Protein AF-A0A235G9Q4-F1 (afdb_monomer)

Foldseek 3Di:
DDDPDDPDPDVPVVVVVVVVVVVLVVVLVVVLVVVCVVCVVVVHDDDPLNSVLSSCCSVVVDPPVRSVVVVCVVVVD

Mean predicted aligned error: 11.97 Å

Radius of gyration: 20.52 Å; Cα contacts (8 Å, |Δi|>4): 25; chains: 1; bounding box: 66×41×32 Å

pLDDT: mean 78.46, std 21.31, range [33.66, 96.31]

Sequence (77 aa):
MNAIECIAGEGFMTKAHKVTTRTASRGVEESVQFATAGVRLAGGTVTEADKAATRRVLTGVSTAEQELAAFRQELGL

Solvent-accessible surface area (backbone atoms only — not comparable to full-atom values): 4660 Å² total; per-residue (Å²): 134,85,85,87,74,81,83,79,86,65,73,59,64,58,49,49,51,53,48,53,51,51,52,52,53,49,52,48,52,53,49,51,50,52,54,49,49,54,41,43,74,72,73,45,86,83,55,72,66,56,53,52,51,51,50,33,36,75,70,65,77,40,51,68,68,56,53,50,51,53,52,30,52,76,72,75,98

Secondary structure (DSSP, 8-state):
--------TTHHHHHHHHHHHHHHHHHHHHHHHHHHHHHHHTT----HHHHHHHHHHHTTSS-HHHHHHHHHHHTT-

Structure (mmCIF, N/CA/C/O backbone):
data_AF-A0A235G9Q4-F1
#
_entry.id   AF-A0A235G9Q4-F1
#
loop_
_atom_site.group_PDB
_atom_site.id
_atom_site.type_symbol
_atom_site.label_atom_id
_atom_site.label_alt_id
_atom_site.label_comp_id
_atom_site.label_asym_id
_atom_site.label_entity_id
_atom_site.label_seq_id
_atom_site.pdbx_PDB_ins_code
_atom_site.Cartn_x
_atom_site.Cartn_y
_atom_site.Cartn_z
_atom_site.occupancy
_atom_site.B_iso_or_equiv
_atom_site.auth_seq_id
_atom_site.auth_comp_id
_atom_site.auth_asym_id
_atom_site.auth_atom_id
_atom_site.pdbx_PDB_model_num
ATOM 1 N N . MET A 1 1 ? 54.181 28.674 -16.743 1.00 33.66 1 MET A N 1
ATOM 2 C CA . MET A 1 1 ? 53.922 27.338 -16.160 1.00 33.66 1 MET A CA 1
ATOM 3 C C . MET A 1 1 ? 52.530 27.376 -15.542 1.00 33.66 1 MET A C 1
ATOM 5 O O . MET A 1 1 ? 52.178 28.397 -14.974 1.00 33.66 1 MET A O 1
ATOM 9 N N . ASN A 1 2 ? 51.725 26.350 -15.821 1.00 35.75 2 ASN A N 1
ATOM 10 C CA . ASN A 1 2 ? 50.265 26.397 -15.988 1.00 35.75 2 ASN A CA 1
ATOM 11 C C . ASN A 1 2 ? 49.443 26.776 -14.743 1.00 35.75 2 ASN A C 1
ATOM 13 O O . ASN A 1 2 ? 49.634 26.203 -13.674 1.00 35.75 2 ASN A O 1
ATOM 17 N N . ALA A 1 3 ? 48.472 27.673 -14.940 1.00 36.41 3 ALA A N 1
ATOM 18 C CA . ALA A 1 3 ? 47.390 27.946 -14.004 1.00 36.41 3 ALA A CA 1
ATOM 19 C C . ALA A 1 3 ? 46.331 26.837 -14.117 1.00 36.41 3 ALA A C 1
ATOM 21 O O . ALA A 1 3 ? 45.666 26.695 -15.142 1.00 36.41 3 ALA A O 1
ATOM 22 N N . ILE A 1 4 ? 46.207 26.025 -13.069 1.00 48.47 4 ILE A N 1
ATOM 23 C CA . ILE A 1 4 ? 45.055 25.152 -12.841 1.00 48.47 4 ILE A CA 1
ATOM 24 C C . ILE A 1 4 ? 44.061 26.002 -12.050 1.00 48.47 4 ILE A C 1
ATOM 26 O O . ILE A 1 4 ? 44.070 25.987 -10.823 1.00 48.47 4 ILE A O 1
ATOM 30 N N . GLU A 1 5 ? 43.250 26.801 -12.739 1.00 44.38 5 GLU A N 1
ATOM 31 C CA . GLU A 1 5 ? 42.161 27.543 -12.104 1.00 44.38 5 GLU A CA 1
ATOM 32 C C . GLU A 1 5 ? 40.820 26.876 -12.419 1.00 44.38 5 GLU A C 1
ATOM 34 O O . GLU A 1 5 ? 40.320 26.889 -13.541 1.00 44.38 5 GLU A O 1
ATOM 39 N N . CYS A 1 6 ? 40.300 26.225 -11.376 1.00 38.78 6 CYS A N 1
ATOM 40 C CA . CYS A 1 6 ? 38.896 26.126 -10.990 1.00 38.78 6 CYS A CA 1
ATOM 41 C C . CYS A 1 6 ? 37.851 26.242 -12.110 1.00 38.78 6 CYS A C 1
ATOM 43 O O . CYS A 1 6 ? 37.285 27.306 -12.356 1.00 38.78 6 CYS A O 1
ATOM 45 N N . ILE A 1 7 ? 37.471 25.097 -12.681 1.00 48.88 7 ILE A N 1
ATOM 46 C CA . ILE A 1 7 ? 36.175 24.970 -13.350 1.00 48.88 7 ILE A CA 1
ATOM 47 C C . ILE A 1 7 ? 35.105 24.941 -12.254 1.00 48.88 7 ILE A C 1
ATOM 49 O O . ILE A 1 7 ? 34.971 23.966 -11.515 1.00 48.88 7 ILE A O 1
ATOM 53 N N . ALA A 1 8 ? 34.391 26.060 -12.146 1.00 43.84 8 ALA A N 1
ATOM 54 C CA . ALA A 1 8 ? 33.296 26.323 -11.227 1.00 43.84 8 ALA A CA 1
ATOM 55 C C . ALA A 1 8 ? 32.310 25.144 -11.118 1.00 43.84 8 ALA A C 1
ATOM 57 O O . ALA A 1 8 ? 31.589 24.790 -12.058 1.00 43.84 8 ALA A O 1
ATOM 58 N N . GLY A 1 9 ? 32.275 24.543 -9.930 1.00 45.69 9 GLY A N 1
ATOM 59 C CA . GLY A 1 9 ? 31.264 23.584 -9.525 1.00 45.69 9 GLY A CA 1
ATOM 60 C C . GLY A 1 9 ? 29.971 24.294 -9.143 1.00 45.69 9 GLY A C 1
ATOM 61 O O . GLY A 1 9 ? 29.835 24.734 -8.016 1.00 45.69 9 GLY A O 1
ATOM 62 N N . GLU A 1 10 ? 29.005 24.351 -10.060 1.00 47.34 10 GLU A N 1
ATOM 63 C CA . GLU A 1 10 ? 27.601 24.671 -9.717 1.00 47.34 10 GLU A CA 1
ATOM 64 C C . GLU A 1 10 ? 26.577 23.977 -10.642 1.00 47.34 10 GLU A C 1
ATOM 66 O O . GLU A 1 10 ? 25.456 23.664 -10.237 1.00 47.34 10 GLU A O 1
ATOM 71 N N . GLY A 1 11 ? 26.971 23.609 -11.868 1.00 41.16 11 GLY A N 1
ATOM 72 C CA . GLY A 1 11 ? 26.090 22.915 -12.821 1.00 41.16 11 GLY A CA 1
ATOM 73 C C . GLY A 1 11 ? 26.079 21.380 -12.740 1.00 41.16 11 GLY A C 1
ATOM 74 O O . GLY A 1 11 ? 25.184 20.747 -13.304 1.00 41.16 11 GLY A O 1
ATOM 75 N N . PHE A 1 12 ? 27.065 20.760 -12.081 1.00 44.53 12 PHE A N 1
ATOM 76 C CA . PHE A 1 12 ? 27.208 19.296 -12.047 1.00 44.53 12 PHE A CA 1
ATOM 77 C C . PHE A 1 12 ? 26.515 18.662 -10.830 1.00 44.53 12 PHE A C 1
ATOM 79 O O . PHE A 1 12 ? 25.817 17.660 -10.981 1.00 44.53 12 PHE A O 1
ATOM 86 N N . MET A 1 13 ? 26.603 19.282 -9.644 1.00 41.16 13 MET A N 1
ATOM 87 C CA . MET A 1 13 ? 25.940 18.779 -8.427 1.00 41.16 13 MET A CA 1
ATOM 88 C C . MET A 1 13 ? 24.411 18.864 -8.503 1.00 41.16 13 MET A C 1
ATOM 90 O O . MET A 1 13 ? 23.721 17.940 -8.081 1.00 41.16 13 MET A O 1
ATOM 94 N N . THR A 1 14 ? 23.866 19.923 -9.104 1.00 47.44 14 THR A N 1
ATOM 95 C CA . THR A 1 14 ? 22.415 20.089 -9.292 1.00 47.44 14 THR A CA 1
ATOM 96 C C . THR A 1 14 ? 21.840 19.066 -10.273 1.00 47.44 14 THR A C 1
ATOM 98 O O . THR A 1 14 ? 20.774 18.496 -10.028 1.00 47.44 14 THR A O 1
ATOM 101 N N . LYS A 1 15 ? 22.557 18.759 -11.362 1.00 44.88 15 LYS A N 1
ATOM 102 C CA . LYS A 1 15 ? 22.157 17.710 -12.314 1.00 44.88 15 LYS A CA 1
ATOM 103 C C . LYS A 1 15 ? 22.296 16.315 -11.717 1.00 44.88 15 LY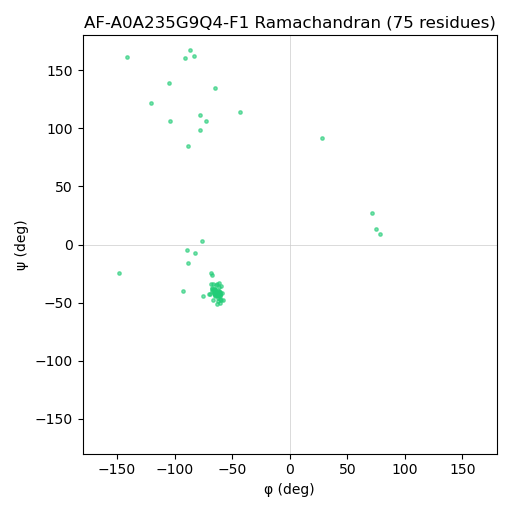S A C 1
ATOM 105 O O . LYS A 1 15 ? 21.374 15.521 -11.872 1.00 44.88 15 LYS A O 1
ATOM 110 N N . ALA A 1 16 ? 23.387 16.032 -11.004 1.00 51.66 16 ALA A N 1
ATOM 111 C CA . ALA A 1 16 ? 23.576 14.756 -10.322 1.00 51.66 16 ALA A CA 1
ATOM 112 C C . ALA A 1 16 ? 22.470 14.511 -9.283 1.00 51.66 16 ALA A C 1
ATOM 114 O O . ALA A 1 16 ? 21.843 13.458 -9.324 1.00 51.66 16 ALA A O 1
ATOM 115 N N . HIS A 1 17 ? 22.141 15.503 -8.446 1.00 53.53 17 HIS A N 1
ATOM 116 C CA . HIS A 1 1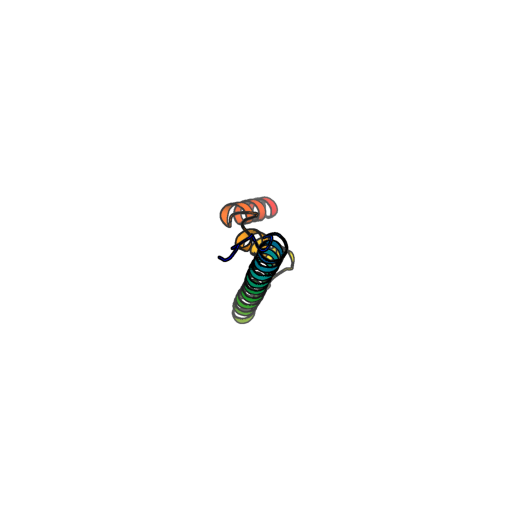7 ? 21.044 15.402 -7.477 1.00 53.53 17 HIS A CA 1
ATOM 117 C C . HIS A 1 17 ? 19.676 15.210 -8.151 1.00 53.53 17 HIS A C 1
ATOM 119 O O . HIS A 1 17 ? 18.865 14.398 -7.713 1.00 53.53 17 HIS A O 1
ATOM 125 N N . LYS A 1 18 ? 19.415 15.900 -9.268 1.00 51.72 18 LYS A N 1
ATOM 126 C CA . LYS A 1 18 ? 18.178 15.726 -10.047 1.00 51.72 18 LYS A CA 1
ATOM 127 C C . LYS A 1 18 ? 18.082 14.346 -10.709 1.00 51.72 18 LYS A C 1
ATOM 129 O O . LYS A 1 18 ? 16.989 13.809 -10.865 1.00 51.72 18 LYS A O 1
ATOM 134 N N . VAL A 1 19 ? 19.210 13.770 -11.122 1.00 54.88 19 VAL A N 1
ATOM 135 C CA . VAL A 1 19 ? 19.262 12.427 -11.714 1.00 54.88 19 VAL A CA 1
ATOM 136 C C . VAL A 1 19 ? 19.100 11.356 -10.637 1.00 54.88 19 VAL A C 1
ATOM 138 O O . VAL A 1 19 ? 18.303 10.443 -10.828 1.00 54.88 19 VAL A O 1
ATOM 141 N N . THR A 1 20 ? 19.777 11.478 -9.492 1.00 63.66 20 THR A N 1
ATOM 142 C CA . THR A 1 20 ? 19.653 10.508 -8.392 1.00 63.66 20 THR A CA 1
ATOM 143 C C . THR A 1 20 ? 18.250 10.502 -7.798 1.00 63.66 20 THR A C 1
ATOM 145 O O . THR A 1 20 ? 17.680 9.430 -7.615 1.00 63.66 20 THR A O 1
ATOM 148 N N . THR A 1 21 ? 17.645 11.674 -7.592 1.00 59.25 21 THR A N 1
ATOM 149 C CA . THR A 1 21 ? 16.245 11.783 -7.147 1.00 59.25 21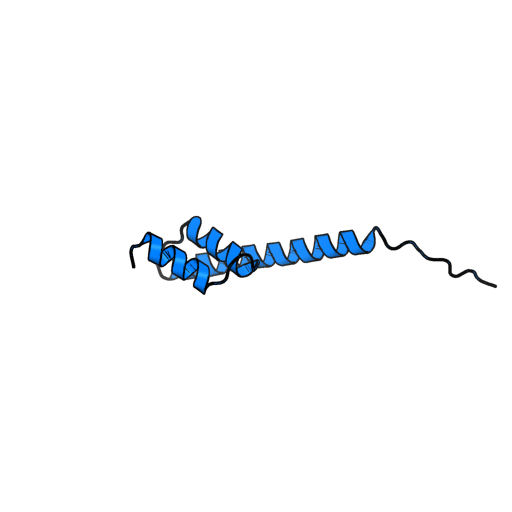 THR A CA 1
ATOM 150 C C . THR A 1 21 ? 15.279 11.185 -8.164 1.00 59.25 21 THR A C 1
ATOM 152 O O . THR A 1 21 ? 14.415 10.405 -7.785 1.00 59.25 21 THR A O 1
ATOM 155 N N . ARG A 1 22 ? 15.456 11.445 -9.466 1.00 60.28 22 ARG A N 1
ATOM 156 C CA . ARG A 1 22 ? 14.596 10.868 -10.513 1.00 60.28 22 ARG A CA 1
ATOM 157 C C . ARG A 1 22 ? 14.713 9.343 -10.609 1.00 60.28 22 ARG A C 1
ATOM 159 O O . ARG A 1 22 ? 13.702 8.679 -10.821 1.00 60.28 22 ARG A O 1
ATOM 166 N N . THR A 1 23 ? 15.913 8.789 -10.446 1.00 63.06 23 THR A N 1
ATOM 167 C CA . THR A 1 23 ? 16.136 7.334 -10.427 1.00 63.06 23 THR A CA 1
ATOM 168 C C . THR A 1 23 ? 15.539 6.697 -9.174 1.00 63.06 23 THR A C 1
ATOM 170 O O . THR A 1 23 ? 14.862 5.679 -9.284 1.00 63.06 23 THR A O 1
ATOM 173 N N . ALA A 1 24 ? 15.702 7.323 -8.005 1.00 63.72 24 ALA A N 1
ATOM 174 C CA . ALA A 1 24 ? 15.073 6.867 -6.768 1.00 63.72 24 ALA A CA 1
ATOM 175 C C . ALA A 1 24 ? 13.539 6.909 -6.869 1.00 63.72 24 ALA A C 1
ATOM 177 O O . ALA A 1 24 ? 12.879 5.917 -6.574 1.00 63.72 24 ALA A O 1
ATOM 178 N N . SER A 1 25 ? 12.961 8.002 -7.382 1.00 63.62 25 SER A N 1
ATOM 179 C CA . SER A 1 25 ? 11.515 8.111 -7.615 1.00 63.62 25 SER A CA 1
ATOM 180 C C . SER A 1 25 ? 10.997 7.074 -8.614 1.00 63.62 25 SER A C 1
ATOM 182 O O . SER A 1 25 ? 9.902 6.547 -8.427 1.00 63.62 25 SER A O 1
ATOM 184 N N . ARG A 1 26 ? 11.775 6.745 -9.655 1.00 72.00 26 ARG A N 1
ATOM 185 C CA . ARG A 1 26 ? 11.428 5.670 -10.594 1.00 72.00 26 ARG A CA 1
ATOM 186 C C . ARG A 1 26 ? 11.416 4.302 -9.904 1.00 72.00 26 ARG A C 1
ATOM 188 O O . ARG A 1 26 ? 10.461 3.558 -10.095 1.00 72.00 26 ARG A O 1
ATOM 195 N N . GLY A 1 27 ? 12.403 4.018 -9.052 1.00 86.38 27 GLY A N 1
ATOM 196 C CA . GLY A 1 27 ? 12.451 2.783 -8.264 1.00 86.38 27 GLY A CA 1
ATOM 197 C C . GLY A 1 27 ? 11.297 2.655 -7.262 1.00 86.38 27 GLY A C 1
ATOM 198 O O . GLY A 1 27 ? 10.771 1.559 -7.067 1.00 86.38 27 GLY A O 1
ATOM 199 N N . VAL A 1 28 ? 10.845 3.770 -6.674 1.00 88.19 28 VAL A N 1
ATOM 200 C CA . VAL A 1 28 ? 9.656 3.793 -5.804 1.00 88.19 28 VAL A CA 1
ATOM 201 C C . VAL A 1 28 ? 8.407 3.389 -6.583 1.00 88.19 28 VAL A C 1
ATOM 203 O O . VAL A 1 28 ? 7.670 2.516 -6.134 1.00 88.19 28 VAL A O 1
ATOM 206 N N . GLU A 1 29 ? 8.169 3.976 -7.757 1.00 91.06 29 GLU A N 1
ATOM 207 C CA . GLU A 1 29 ? 6.967 3.660 -8.536 1.00 91.06 29 GLU A CA 1
ATOM 208 C C . GLU A 1 29 ? 6.992 2.221 -9.077 1.00 91.06 29 GLU A C 1
ATOM 210 O O . GLU A 1 29 ? 5.973 1.535 -9.035 1.00 91.06 29 GLU A O 1
ATOM 215 N N . GLU A 1 30 ? 8.156 1.726 -9.507 1.00 90.75 30 GLU A N 1
ATOM 216 C CA . GLU A 1 30 ? 8.337 0.321 -9.903 1.00 90.75 30 GLU A CA 1
ATOM 217 C C . GLU A 1 30 ? 8.047 -0.633 -8.729 1.00 90.75 30 GLU A C 1
ATOM 219 O O . GLU A 1 30 ? 7.344 -1.631 -8.898 1.00 90.75 30 GLU A O 1
ATOM 224 N N . SER A 1 31 ? 8.490 -0.285 -7.517 1.00 89.44 31 SER A N 1
ATOM 225 C CA . SER A 1 31 ? 8.205 -1.060 -6.300 1.00 89.44 31 SER A CA 1
ATOM 226 C C . SER A 1 31 ? 6.713 -1.061 -5.947 1.00 89.44 31 SER A C 1
ATOM 228 O O . SER A 1 31 ? 6.156 -2.108 -5.613 1.00 89.44 31 SER A O 1
ATOM 230 N N . VAL A 1 32 ? 6.034 0.086 -6.074 1.00 92.62 32 VAL A N 1
ATOM 231 C CA . VAL A 1 32 ? 4.580 0.207 -5.854 1.00 92.62 32 VAL A CA 1
ATOM 232 C C . VAL A 1 32 ? 3.804 -0.642 -6.862 1.00 92.62 32 VAL A C 1
ATOM 234 O O . VAL A 1 32 ? 2.856 -1.338 -6.488 1.00 92.62 32 VAL A O 1
ATOM 237 N N . GLN A 1 33 ? 4.203 -0.622 -8.135 1.00 93.94 33 GLN A N 1
ATOM 238 C CA . GLN A 1 33 ? 3.576 -1.434 -9.179 1.00 93.94 33 GLN A CA 1
ATOM 239 C C . GLN A 1 33 ? 3.785 -2.930 -8.936 1.00 93.94 33 GLN A C 1
ATOM 241 O O . GLN A 1 33 ? 2.827 -3.697 -9.046 1.00 93.94 33 GLN A O 1
ATOM 246 N N . PHE A 1 34 ? 4.997 -3.337 -8.549 1.00 93.25 34 PHE A N 1
ATOM 247 C CA . PHE A 1 34 ? 5.311 -4.724 -8.216 1.00 93.25 34 PHE A CA 1
ATOM 248 C C . PHE A 1 34 ? 4.468 -5.233 -7.038 1.00 93.25 34 PHE A C 1
ATOM 250 O O . PHE A 1 34 ? 3.800 -6.261 -7.156 1.00 93.25 34 PHE A O 1
ATOM 257 N N . ALA A 1 35 ? 4.417 -4.481 -5.935 1.00 91.38 35 ALA A N 1
ATOM 258 C CA . ALA A 1 35 ? 3.596 -4.830 -4.776 1.00 91.38 35 ALA A CA 1
ATOM 259 C C . ALA A 1 35 ? 2.102 -4.903 -5.137 1.00 91.38 35 ALA A C 1
ATOM 261 O O . ALA A 1 35 ? 1.413 -5.856 -4.773 1.00 91.38 35 ALA A O 1
ATOM 262 N N . THR A 1 36 ? 1.612 -3.944 -5.933 1.00 94.50 36 THR A N 1
ATOM 263 C CA . THR A 1 36 ? 0.222 -3.932 -6.413 1.00 94.50 36 THR A CA 1
ATOM 264 C C . THR A 1 36 ? -0.102 -5.173 -7.245 1.00 94.50 36 THR A C 1
ATOM 266 O O . THR A 1 36 ? -1.169 -5.767 -7.084 1.00 94.50 36 THR A O 1
ATOM 269 N N . ALA A 1 37 ? 0.804 -5.577 -8.139 1.00 94.00 37 ALA A N 1
ATOM 270 C CA . ALA A 1 37 ? 0.639 -6.783 -8.941 1.00 94.00 37 ALA A CA 1
ATOM 271 C C . 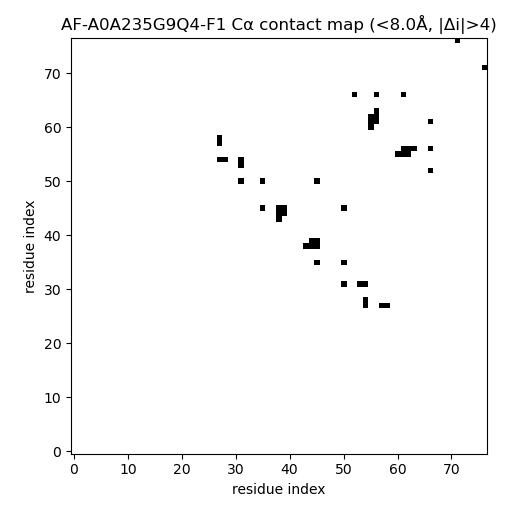ALA A 1 37 ? 0.598 -8.039 -8.058 1.00 94.00 37 ALA A C 1
ATOM 273 O O . ALA A 1 37 ? -0.274 -8.880 -8.260 1.00 94.00 37 ALA A O 1
ATOM 274 N N . GLY A 1 38 ? 1.467 -8.130 -7.046 1.00 95.56 38 GLY A N 1
ATOM 275 C CA . GLY A 1 38 ? 1.471 -9.234 -6.082 1.00 95.56 38 GLY A CA 1
ATOM 276 C C . GLY A 1 38 ? 0.141 -9.385 -5.339 1.00 95.56 38 GLY A C 1
ATOM 277 O O . GLY A 1 38 ? -0.420 -10.479 -5.300 1.00 95.56 38 GLY A O 1
ATOM 278 N N . VAL A 1 39 ? -0.417 -8.283 -4.824 1.00 94.50 39 VAL A N 1
ATOM 279 C CA . VAL A 1 39 ? -1.723 -8.303 -4.138 1.00 94.50 39 VAL A CA 1
ATOM 280 C C . VAL A 1 39 ? -2.845 -8.732 -5.087 1.00 94.50 39 VAL A C 1
ATOM 282 O O . VAL A 1 39 ? -3.665 -9.572 -4.725 1.00 94.50 39 VAL A O 1
ATOM 285 N N . ARG A 1 40 ? -2.861 -8.220 -6.325 1.00 94.12 40 ARG A N 1
ATOM 286 C CA . ARG A 1 40 ? -3.868 -8.594 -7.334 1.00 94.12 40 ARG A CA 1
ATOM 287 C C . ARG A 1 40 ? -3.772 -10.060 -7.749 1.00 94.12 40 ARG A C 1
ATOM 289 O O . ARG A 1 40 ? -4.802 -10.701 -7.927 1.00 94.12 40 ARG A O 1
ATOM 296 N N . LEU A 1 41 ? -2.559 -10.597 -7.885 1.00 96.31 41 LEU A N 1
ATOM 297 C CA . LEU A 1 41 ? -2.336 -12.019 -8.172 1.00 96.31 41 LEU A CA 1
ATOM 298 C C . LEU A 1 41 ? -2.861 -12.916 -7.047 1.00 96.31 41 LEU A C 1
ATOM 300 O O . LEU A 1 41 ? -3.379 -13.993 -7.321 1.00 96.31 41 LEU A O 1
ATOM 304 N N . ALA A 1 42 ? -2.787 -12.453 -5.799 1.00 95.81 42 ALA A N 1
ATOM 305 C CA . ALA A 1 42 ? -3.391 -13.122 -4.650 1.00 95.81 42 ALA A CA 1
ATOM 306 C C . ALA A 1 42 ? -4.923 -12.932 -4.554 1.00 95.81 42 ALA A C 1
ATOM 308 O O . ALA A 1 42 ? -5.532 -13.383 -3.587 1.00 95.81 42 ALA A O 1
ATOM 309 N N . GLY A 1 43 ? -5.556 -12.262 -5.526 1.00 95.38 43 GLY A N 1
ATOM 310 C CA . GLY A 1 43 ? -6.993 -11.961 -5.529 1.00 95.38 43 GLY A CA 1
ATOM 311 C C . GLY A 1 43 ? -7.396 -10.781 -4.639 1.00 95.38 43 GLY A C 1
ATOM 312 O O . GLY A 1 43 ? -8.584 -10.552 -4.428 1.00 95.38 43 GLY A O 1
ATOM 313 N N . GLY A 1 44 ? -6.426 -10.035 -4.106 1.00 95.25 44 GLY A N 1
ATOM 314 C CA . GLY A 1 44 ? -6.661 -8.862 -3.276 1.00 95.25 44 GLY A CA 1
ATOM 315 C C . GLY A 1 44 ? -6.916 -7.587 -4.082 1.00 95.25 44 GLY A C 1
ATOM 316 O O . GLY A 1 44 ? -6.561 -7.465 -5.259 1.00 95.25 44 GLY A O 1
ATOM 317 N N . THR A 1 45 ? -7.484 -6.595 -3.402 1.00 94.56 45 THR A N 1
ATOM 318 C CA . THR A 1 45 ? -7.721 -5.254 -3.946 1.00 94.56 45 THR A CA 1
ATOM 319 C C . THR A 1 45 ? -6.704 -4.279 -3.366 1.00 94.56 45 THR A C 1
ATOM 321 O O . THR A 1 45 ? -6.399 -4.332 -2.181 1.00 94.56 45 THR A O 1
ATOM 324 N N . VAL A 1 46 ? -6.196 -3.379 -4.209 1.00 93.69 46 VAL A N 1
ATOM 325 C CA . VAL A 1 46 ? -5.314 -2.275 -3.809 1.00 93.69 46 VAL A CA 1
ATOM 326 C C . VAL A 1 46 ? -5.987 -0.971 -4.198 1.00 93.69 46 VAL A C 1
ATOM 328 O O . VAL A 1 46 ? -6.297 -0.760 -5.375 1.00 93.69 46 VAL A O 1
ATOM 331 N N . THR A 1 47 ? -6.207 -0.113 -3.213 1.00 94.75 47 THR A N 1
ATOM 332 C CA . THR A 1 47 ? -6.778 1.223 -3.371 1.00 94.75 47 THR A CA 1
ATOM 333 C C . THR A 1 47 ? -5.694 2.257 -3.688 1.00 94.75 47 THR A C 1
ATOM 335 O O . THR A 1 47 ? -4.493 2.012 -3.552 1.00 94.75 47 THR A O 1
ATOM 338 N N . GLU A 1 48 ? -6.102 3.455 -4.109 1.00 94.38 48 GLU A N 1
ATOM 339 C CA . GLU A 1 48 ? -5.154 4.563 -4.279 1.00 94.38 48 GLU A CA 1
ATOM 340 C C . GLU A 1 48 ? -4.575 5.046 -2.939 1.00 94.38 48 GLU A C 1
ATOM 342 O O . GLU A 1 48 ? -3.438 5.521 -2.907 1.00 94.38 48 GLU A O 1
ATOM 347 N N . ALA A 1 49 ? -5.304 4.862 -1.830 1.00 93.56 49 ALA A N 1
ATOM 348 C CA . ALA A 1 49 ? -4.802 5.146 -0.489 1.00 93.56 49 ALA A CA 1
ATOM 349 C C . ALA A 1 49 ? -3.633 4.215 -0.123 1.00 93.56 49 ALA A C 1
ATOM 351 O O . ALA A 1 49 ? -2.595 4.699 0.327 1.00 93.56 49 ALA A O 1
ATOM 352 N N . ASP A 1 50 ? -3.738 2.919 -0.437 1.00 93.19 50 ASP A N 1
ATOM 353 C CA . ASP A 1 50 ? -2.674 1.930 -0.193 1.00 93.19 50 ASP A CA 1
ATOM 354 C C . ASP A 1 50 ? -1.395 2.266 -0.972 1.00 93.19 50 ASP A C 1
ATOM 356 O O . ASP A 1 50 ? -0.277 2.203 -0.450 1.00 93.19 50 ASP A O 1
ATOM 360 N N . LYS A 1 51 ? -1.543 2.688 -2.235 1.00 95.19 51 LYS A N 1
ATOM 361 C CA . LYS A 1 51 ? -0.408 3.134 -3.056 1.00 95.19 51 LYS A CA 1
ATOM 362 C C . LYS A 1 51 ? 0.216 4.408 -2.501 1.00 95.19 51 LYS A C 1
ATOM 364 O O . LYS A 1 51 ? 1.439 4.528 -2.482 1.00 95.19 51 LYS A O 1
ATOM 369 N N . ALA A 1 52 ? -0.601 5.361 -2.052 1.00 94.44 52 ALA A N 1
ATOM 370 C CA . ALA A 1 52 ? -0.115 6.598 -1.452 1.00 94.44 52 ALA A CA 1
ATOM 371 C C . ALA A 1 52 ? 0.649 6.334 -0.144 1.00 94.44 52 ALA A C 1
ATOM 373 O O . ALA A 1 52 ? 1.737 6.881 0.029 1.00 94.44 52 ALA A O 1
ATOM 374 N N . ALA A 1 53 ? 0.136 5.453 0.719 1.00 93.12 53 ALA A N 1
ATOM 375 C CA . ALA A 1 53 ? 0.816 5.003 1.933 1.00 93.12 53 ALA A CA 1
ATOM 376 C C . ALA A 1 53 ? 2.152 4.324 1.605 1.00 93.12 53 ALA A C 1
ATOM 378 O O . ALA A 1 53 ? 3.194 4.707 2.130 1.00 93.12 53 ALA A O 1
ATOM 379 N N . THR A 1 54 ? 2.156 3.406 0.635 1.00 93.44 54 THR A N 1
ATOM 380 C CA . THR A 1 54 ? 3.380 2.728 0.178 1.00 93.44 54 THR A CA 1
ATOM 381 C C . THR A 1 54 ? 4.425 3.723 -0.336 1.00 93.44 54 THR A C 1
ATOM 383 O O . THR A 1 54 ? 5.603 3.611 -0.003 1.00 93.44 54 THR A O 1
ATOM 386 N N . ARG A 1 55 ? 4.015 4.746 -1.103 1.00 94.38 55 ARG A N 1
ATOM 387 C CA . ARG A 1 55 ? 4.926 5.815 -1.547 1.00 94.38 55 ARG A CA 1
ATOM 388 C C . ARG A 1 55 ? 5.495 6.600 -0.368 1.00 94.38 55 ARG A C 1
ATOM 390 O O . ARG A 1 55 ? 6.697 6.854 -0.362 1.00 94.38 55 ARG A O 1
ATOM 397 N N . ARG A 1 56 ? 4.681 6.976 0.624 1.00 93.88 56 ARG A N 1
ATOM 398 C CA . ARG A 1 56 ? 5.168 7.689 1.820 1.00 93.88 56 ARG A CA 1
ATOM 399 C C . ARG A 1 56 ? 6.199 6.863 2.592 1.00 93.88 56 ARG A C 1
ATOM 401 O O . ARG A 1 56 ? 7.250 7.402 2.928 1.00 93.88 56 ARG A O 1
ATOM 408 N N . VAL A 1 57 ? 5.970 5.558 2.741 1.00 93.25 57 VAL A N 1
ATOM 409 C CA . VAL A 1 57 ? 6.930 4.637 3.372 1.00 93.25 57 VAL A CA 1
ATOM 410 C C . VAL A 1 57 ? 8.235 4.542 2.583 1.00 93.25 57 VAL A C 1
ATOM 412 O O . VAL A 1 57 ? 9.313 4.751 3.131 1.00 93.25 57 VAL A O 1
ATOM 415 N N . LEU A 1 58 ? 8.162 4.287 1.275 1.00 90.00 58 LEU A N 1
ATOM 416 C CA . LEU A 1 58 ? 9.356 4.113 0.438 1.00 90.00 58 LEU A CA 1
ATOM 417 C C . LEU A 1 58 ? 10.168 5.403 0.253 1.00 90.00 58 LEU A C 1
ATOM 419 O O . LEU A 1 58 ? 11.363 5.347 -0.029 1.00 90.00 58 LEU A O 1
ATOM 423 N N . THR A 1 59 ? 9.529 6.563 0.397 1.00 88.56 59 THR A N 1
ATOM 424 C CA . THR A 1 59 ? 10.194 7.876 0.360 1.00 88.56 59 THR A CA 1
ATOM 425 C C . THR A 1 59 ? 10.675 8.346 1.735 1.00 88.56 59 THR A C 1
ATOM 427 O O . THR A 1 59 ? 11.334 9.381 1.814 1.00 88.56 59 THR A O 1
ATOM 430 N N . GLY A 1 60 ? 10.378 7.600 2.805 1.00 89.94 60 GLY A N 1
ATOM 431 C CA . GLY A 1 60 ? 10.754 7.938 4.179 1.00 89.94 60 GLY A CA 1
ATOM 432 C C . GLY A 1 60 ? 9.929 9.065 4.810 1.00 89.94 60 GLY A C 1
ATOM 433 O O . GLY A 1 60 ? 10.325 9.593 5.845 1.00 89.94 60 GLY A O 1
ATOM 434 N N . VAL A 1 61 ? 8.800 9.450 4.206 1.00 94.75 61 VAL A N 1
ATOM 435 C CA . VAL A 1 61 ? 7.864 10.444 4.766 1.00 94.75 61 VAL A CA 1
ATOM 436 C C . VAL A 1 61 ? 7.158 9.899 6.010 1.00 94.75 61 VAL A C 1
ATOM 438 O O . VAL A 1 61 ? 6.878 10.655 6.938 1.00 94.75 61 VAL A O 1
ATOM 441 N N . SER A 1 62 ? 6.883 8.597 6.035 1.00 93.06 62 SER A N 1
ATOM 442 C CA . SER A 1 62 ? 6.303 7.886 7.173 1.00 93.06 62 SER A CA 1
ATOM 443 C C . SER A 1 62 ? 6.938 6.508 7.321 1.00 93.06 62 SER A C 1
ATOM 445 O O . SER A 1 62 ? 7.559 5.993 6.391 1.00 93.06 62 SER A O 1
ATOM 447 N N . THR A 1 63 ? 6.807 5.901 8.499 1.00 95.50 63 THR A N 1
ATOM 448 C CA . THR A 1 63 ? 7.173 4.493 8.696 1.00 95.50 63 THR A CA 1
ATOM 449 C C . THR A 1 63 ? 5.980 3.577 8.434 1.00 95.50 63 THR A C 1
ATOM 451 O O . THR A 1 63 ? 4.822 4.002 8.478 1.00 95.50 63 THR A O 1
ATOM 454 N N . ALA A 1 64 ? 6.250 2.294 8.187 1.00 92.94 64 ALA A N 1
ATOM 455 C CA . ALA A 1 64 ? 5.193 1.301 8.010 1.00 92.94 64 ALA A CA 1
ATOM 456 C C . ALA A 1 64 ? 4.302 1.189 9.261 1.00 92.94 64 ALA A C 1
ATOM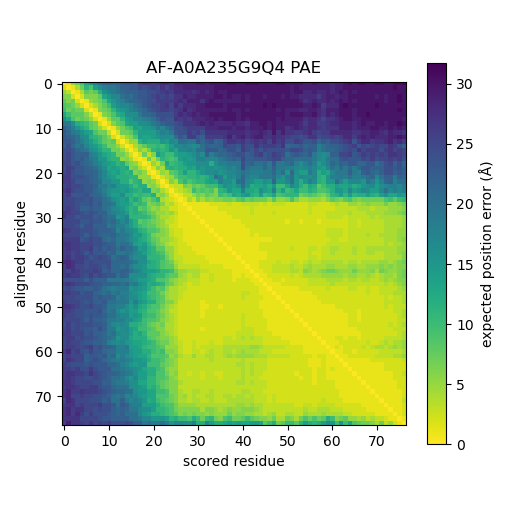 458 O O . ALA A 1 64 ? 3.090 1.035 9.143 1.00 92.94 64 ALA A O 1
ATOM 459 N N . GLU A 1 65 ? 4.879 1.322 10.457 1.00 96.12 65 GLU A N 1
ATOM 460 C CA . GLU A 1 65 ? 4.145 1.307 11.724 1.00 96.12 65 GLU A CA 1
ATOM 461 C C . GLU A 1 65 ? 3.211 2.511 11.859 1.00 96.12 65 GLU A C 1
ATOM 463 O O . GLU A 1 65 ? 2.098 2.357 12.359 1.00 96.12 65 GLU A O 1
ATOM 468 N N . GLN A 1 66 ? 3.634 3.694 11.399 1.00 96.19 66 GLN A N 1
ATOM 469 C CA . GLN A 1 66 ? 2.806 4.902 11.422 1.00 96.19 66 GLN A CA 1
ATOM 470 C C . GLN A 1 66 ? 1.600 4.776 10.487 1.00 96.19 66 GLN A C 1
ATOM 472 O O . GLN A 1 66 ? 0.476 5.046 10.908 1.00 96.19 66 GLN A O 1
ATOM 477 N N . GLU A 1 67 ? 1.808 4.325 9.247 1.00 95.81 67 GLU A N 1
ATOM 478 C CA . GLU A 1 67 ? 0.706 4.099 8.300 1.00 95.81 67 GLU A CA 1
ATOM 479 C C . GLU A 1 67 ? -0.231 2.985 8.787 1.00 95.81 67 GLU A C 1
ATOM 481 O O . GLU A 1 67 ? -1.450 3.112 8.689 1.00 95.81 67 GLU A O 1
ATOM 486 N N . LEU A 1 68 ? 0.312 1.916 9.381 1.00 94.75 68 LEU A N 1
ATOM 487 C CA . LEU A 1 68 ? -0.494 0.829 9.937 1.00 94.75 68 LEU A CA 1
ATOM 488 C C . LEU A 1 68 ? -1.321 1.283 11.147 1.00 94.75 68 LEU A C 1
ATOM 490 O O . LEU A 1 68 ? -2.468 0.863 11.297 1.00 94.75 68 LEU A O 1
ATOM 494 N N . ALA A 1 69 ? -0.759 2.127 12.014 1.00 95.38 69 ALA A N 1
ATOM 495 C CA . ALA A 1 69 ? -1.484 2.699 13.142 1.00 95.38 69 ALA A CA 1
ATOM 496 C C . ALA A 1 69 ? -2.620 3.617 12.670 1.00 95.38 69 ALA A C 1
ATOM 498 O O . ALA A 1 69 ? -3.736 3.493 13.170 1.00 95.38 69 ALA A O 1
ATOM 499 N N . ALA A 1 70 ? -2.365 4.478 11.679 1.00 93.62 70 ALA A N 1
ATOM 500 C CA . ALA A 1 70 ? -3.393 5.328 11.081 1.00 93.62 70 ALA A CA 1
ATOM 501 C C . ALA A 1 70 ? -4.523 4.493 10.454 1.00 93.62 70 ALA A C 1
ATOM 503 O O . ALA A 1 70 ? -5.696 4.739 10.720 1.00 93.62 70 ALA A O 1
ATOM 504 N N . PHE A 1 71 ? -4.174 3.438 9.714 1.00 92.62 71 PHE A N 1
ATOM 505 C CA . PHE A 1 71 ? -5.155 2.528 9.125 1.00 92.62 71 PHE A CA 1
ATOM 506 C C . PHE A 1 71 ? -6.013 1.814 10.183 1.00 92.62 71 PHE A C 1
ATOM 508 O O . PHE A 1 71 ? -7.223 1.684 10.026 1.00 92.62 71 PHE A O 1
ATOM 515 N N . ARG A 1 72 ? -5.417 1.381 11.303 1.00 95.06 72 ARG A N 1
ATOM 516 C CA . ARG A 1 72 ? -6.175 0.789 12.422 1.00 95.06 72 ARG A CA 1
ATOM 517 C C . ARG A 1 72 ? -7.146 1.784 13.048 1.00 95.06 72 ARG A C 1
ATOM 519 O O . A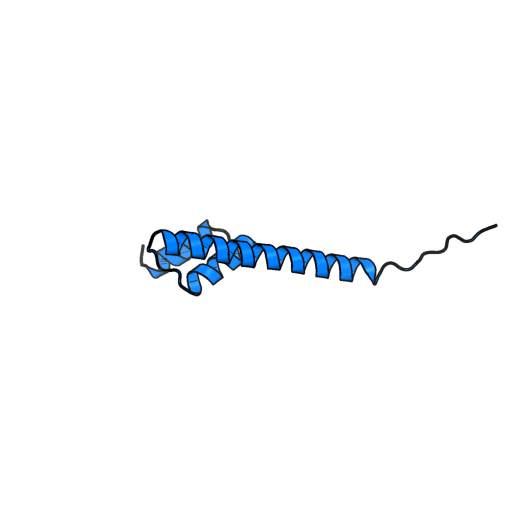RG A 1 72 ? -8.293 1.421 13.286 1.00 95.06 72 ARG A O 1
ATOM 526 N N . GLN A 1 73 ? -6.725 3.035 13.227 1.00 93.88 73 GLN A N 1
ATOM 527 C CA . GLN A 1 73 ? -7.601 4.092 13.731 1.00 93.88 73 GLN A CA 1
ATOM 528 C C . GLN A 1 73 ? -8.796 4.345 12.804 1.00 93.88 73 GLN A C 1
ATOM 530 O O . GLN A 1 73 ? -9.911 4.493 13.297 1.00 93.88 73 GLN A O 1
ATOM 535 N N . GLU A 1 74 ? -8.599 4.337 11.481 1.00 91.62 74 GLU A N 1
ATOM 536 C CA . GLU A 1 74 ? -9.698 4.445 10.507 1.00 91.62 74 GLU A CA 1
ATOM 537 C C . GLU A 1 74 ? -10.699 3.284 10.617 1.00 91.62 74 GLU A C 1
ATOM 539 O O . GLU A 1 74 ? -11.900 3.479 10.432 1.00 91.62 74 GLU A O 1
ATOM 544 N N . LEU A 1 75 ? -10.219 2.087 10.965 1.00 92.31 75 LEU A N 1
ATOM 545 C CA . LEU A 1 75 ? -11.053 0.908 11.212 1.00 92.31 75 LEU A CA 1
ATOM 546 C C . LEU A 1 75 ? -11.667 0.865 12.623 1.00 92.31 75 LEU A C 1
ATOM 548 O O . LEU A 1 75 ? -12.485 -0.015 12.894 1.00 92.31 75 LEU A O 1
ATOM 552 N N . GLY A 1 76 ? -11.289 1.783 13.517 1.00 91.06 76 GLY A N 1
ATOM 553 C CA . GLY A 1 76 ? -11.713 1.786 14.920 1.00 91.06 76 GLY A CA 1
ATOM 554 C C . GLY A 1 76 ? -11.089 0.670 15.770 1.00 91.06 76 GLY A C 1
ATOM 555 O O . GLY A 1 76 ? -11.720 0.2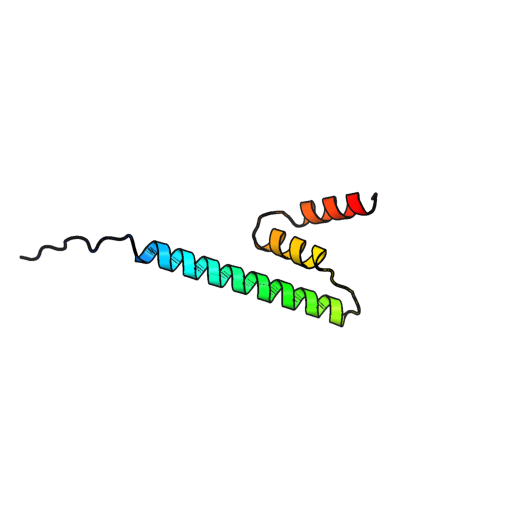29 16.732 1.00 91.06 76 GLY A O 1
ATOM 556 N N . LEU A 1 77 ? -9.892 0.198 15.397 1.00 74.12 77 LEU A N 1
ATOM 557 C CA . LEU A 1 77 ? 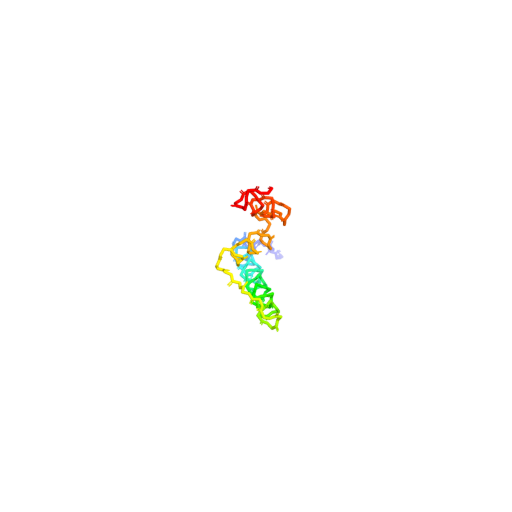-9.127 -0.871 16.057 1.00 74.12 77 LEU A CA 1
ATOM 558 C C . LEU A 1 77 ? -7.961 -0.345 16.903 1.00 74.12 77 LEU A C 1
ATOM 560 O O . LEU A 1 77 ? -7.344 0.674 16.515 1.00 74.12 77 LEU A O 1
#

Nearest PDB structures (foldseek):
  5eu0-assembly1_B  TM=6.270E-01  e=5.190E+00  Bartonella rochalimae ATCC BAA-1498
  5nh2-assembly1_B  TM=6.210E-01  e=5.893E+00  Bartonella hen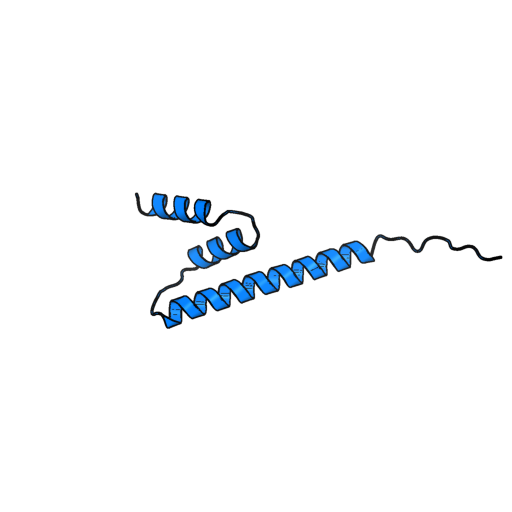selae str. Houston-1